Protein AF-A0A1U7LLC9-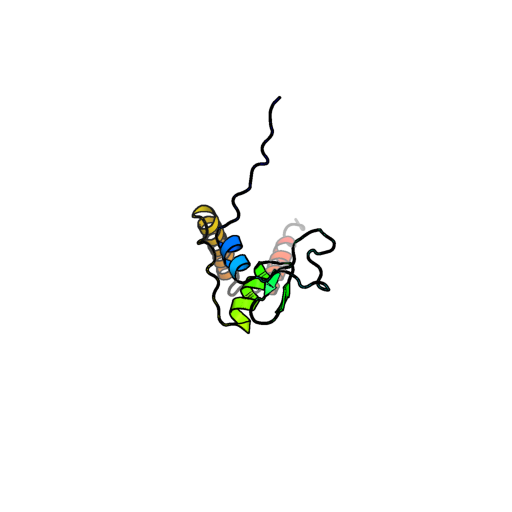F1 (afdb_monomer_lite)

Organism: Neolecta irregularis (strain DAH-3) (NCBI:txid1198029)

Foldseek 3Di:
DDPPDPPPPPPQPLVVQLLVQFDQDPPPGDQADPVRQGWGAGPPPRDIDRDSVVSQVCCCPVVVHHRDHPDDDPVRVVVVVVVCVVVVVVVVVPVPDDPVVVVVVVVVVPPPPPPD

Secondary structure (DSSP, 8-state):
------------HHHHHHHHTEEPPPTTS-SB-TTSPBPEEETTT--EES-HHHHHHHHHHHH-------PPPHHHHHHHHHHHHHHHHHHHTTTT--HHHHHHHHHHHTTSSS--

Sequence (116 aa):
MSDLSPSTKLRKTTTIVIWAYARPAKNQELQRDEHGHKFWYCVRCGHRCAALSRARSHMLNIHNTKVQSEALTPVEQAKKNTLNLIFGRQSQSQEGRDFEQERYLKSAINKKAFHE

Structure (mmCIF, N/CA/C/O backbone):
data_AF-A0A1U7LLC9-F1
#
_entry.id   AF-A0A1U7LLC9-F1
#
loop_
_atom_site.group_PDB
_atom_site.id
_atom_site.type_symbol
_atom_site.label_atom_id
_atom_site.label_alt_id
_atom_site.label_comp_id
_atom_site.label_asym_id
_atom_site.label_entity_id
_atom_site.label_seq_id
_atom_site.pdbx_PDB_ins_code
_atom_site.Cartn_x
_atom_site.Cartn_y
_atom_site.Cartn_z
_atom_site.occupancy
_atom_site.B_iso_or_equiv
_atom_site.auth_seq_id
_atom_site.auth_comp_id
_atom_site.auth_asym_id
_atom_site.auth_atom_id
_atom_site.pdbx_PDB_model_num
ATOM 1 N N . MET A 1 1 ? 40.421 11.034 11.430 1.00 35.31 1 MET A N 1
ATOM 2 C CA . MET A 1 1 ? 39.355 11.322 10.450 1.00 35.31 1 MET A CA 1
ATOM 3 C C . MET A 1 1 ? 38.244 10.328 10.715 1.00 35.31 1 MET A C 1
ATOM 5 O O . MET A 1 1 ? 38.467 9.140 10.544 1.00 35.31 1 MET A O 1
ATOM 9 N N . SER A 1 2 ? 37.137 10.786 11.291 1.00 35.84 2 SER A N 1
ATOM 10 C CA . SER A 1 2 ? 36.051 9.915 11.744 1.00 35.84 2 SER A CA 1
ATOM 11 C C . SER A 1 2 ? 35.044 9.765 10.608 1.00 35.84 2 SER A C 1
ATOM 13 O O . SER A 1 2 ? 34.261 10.680 10.365 1.00 35.84 2 SER A O 1
ATOM 15 N N . ASP A 1 3 ? 35.096 8.639 9.897 1.00 40.06 3 ASP A N 1
ATOM 16 C CA . ASP A 1 3 ? 34.100 8.285 8.888 1.00 40.06 3 ASP A CA 1
ATOM 17 C C . ASP A 1 3 ? 32.742 8.053 9.564 1.00 40.06 3 ASP A C 1
ATOM 19 O O . ASP A 1 3 ? 32.482 7.023 10.190 1.00 40.06 3 ASP A O 1
ATOM 23 N N . LEU A 1 4 ? 31.860 9.046 9.445 1.00 44.06 4 LEU A N 1
ATOM 24 C CA . LEU A 1 4 ? 30.440 8.928 9.754 1.00 44.06 4 LEU A CA 1
ATOM 25 C C . LEU A 1 4 ? 29.791 8.050 8.679 1.00 44.06 4 LEU A C 1
ATOM 27 O O . LEU A 1 4 ? 29.238 8.540 7.696 1.00 44.06 4 LEU A O 1
ATOM 31 N N . SER A 1 5 ? 29.874 6.734 8.869 1.00 47.09 5 SER A N 1
ATOM 32 C CA . SER A 1 5 ? 29.141 5.769 8.054 1.00 47.09 5 SER A CA 1
ATOM 33 C C . SER A 1 5 ? 27.636 6.065 8.148 1.00 47.09 5 SER A C 1
ATOM 35 O O . SER A 1 5 ? 27.092 6.130 9.259 1.00 47.09 5 SER A O 1
ATOM 37 N N . PRO A 1 6 ? 26.930 6.281 7.023 1.00 47.41 6 PRO A N 1
ATOM 38 C CA . PRO A 1 6 ? 25.505 6.553 7.056 1.00 47.41 6 PRO A CA 1
ATOM 39 C C . PRO A 1 6 ? 24.782 5.322 7.601 1.00 47.41 6 PRO A C 1
ATOM 41 O O . PRO A 1 6 ? 24.810 4.251 6.992 1.00 47.41 6 PRO A O 1
ATOM 44 N N . SER A 1 7 ? 24.125 5.495 8.754 1.00 45.62 7 SER A N 1
ATOM 45 C CA . SER A 1 7 ? 23.252 4.499 9.378 1.00 45.62 7 SER A CA 1
ATOM 46 C C . SER A 1 7 ? 22.262 3.982 8.337 1.00 45.62 7 SER A C 1
ATOM 48 O O . SER A 1 7 ? 21.275 4.634 7.978 1.00 45.62 7 SER A O 1
ATOM 50 N N . THR A 1 8 ? 22.573 2.814 7.784 1.00 48.59 8 THR A N 1
ATOM 51 C CA . THR A 1 8 ? 21.778 2.166 6.754 1.00 48.59 8 THR A CA 1
ATOM 52 C C . THR A 1 8 ? 20.571 1.608 7.480 1.00 48.59 8 THR A C 1
ATOM 54 O O . THR A 1 8 ? 20.605 0.507 8.020 1.00 48.59 8 THR A O 1
ATOM 57 N N . LYS A 1 9 ? 19.505 2.413 7.568 1.00 50.78 9 LYS A N 1
ATOM 58 C CA . LYS A 1 9 ? 18.212 1.969 8.094 1.00 50.78 9 LYS A CA 1
ATOM 59 C C . LYS A 1 9 ? 17.865 0.668 7.377 1.00 50.78 9 LYS A C 1
ATOM 61 O O . LYS A 1 9 ? 17.591 0.698 6.173 1.00 50.78 9 LYS A O 1
ATOM 66 N N . LEU A 1 10 ? 17.930 -0.456 8.096 1.00 52.84 10 LEU A N 1
ATOM 67 C CA . LEU A 1 10 ? 17.583 -1.765 7.560 1.00 52.84 10 LEU A CA 1
ATOM 68 C C . LEU A 1 10 ? 16.194 -1.633 6.943 1.00 52.84 10 LEU A C 1
ATOM 70 O O . LEU A 1 10 ? 15.216 -1.310 7.622 1.00 52.84 10 LEU A O 1
ATOM 74 N N . ARG A 1 11 ? 16.116 -1.790 5.620 1.00 54.91 11 ARG A N 1
ATOM 75 C CA . ARG A 1 11 ? 14.828 -1.766 4.939 1.00 54.91 11 ARG A CA 1
ATOM 76 C C . ARG A 1 11 ? 14.036 -2.934 5.498 1.00 54.91 11 ARG A C 1
ATOM 78 O O . ARG A 1 11 ? 14.492 -4.067 5.397 1.00 54.91 11 ARG A O 1
ATOM 85 N N . LYS A 1 12 ? 12.859 -2.640 6.055 1.00 63.47 12 LYS A N 1
ATOM 86 C CA . LYS A 1 12 ? 11.856 -3.642 6.430 1.00 63.47 12 LYS A CA 1
ATOM 87 C C . LYS A 1 12 ? 11.801 -4.704 5.321 1.00 63.47 12 LYS A C 1
ATOM 89 O O . LYS A 1 12 ? 11.556 -4.332 4.172 1.00 63.47 12 LYS A O 1
ATOM 94 N N . THR A 1 13 ? 12.086 -5.969 5.625 1.00 65.56 13 THR A N 1
ATOM 95 C CA . THR A 1 13 ? 11.930 -7.181 4.784 1.00 65.56 13 THR A CA 1
ATOM 96 C C . THR A 1 13 ? 10.794 -7.092 3.752 1.00 65.56 13 THR A C 1
ATOM 98 O O . THR A 1 13 ? 10.987 -7.398 2.582 1.00 65.56 13 THR A O 1
ATOM 101 N N . THR A 1 14 ? 9.633 -6.558 4.126 1.00 66.75 14 THR A N 1
ATOM 102 C CA . THR A 1 14 ? 8.465 -6.332 3.251 1.00 66.75 14 THR A CA 1
ATOM 103 C C . THR A 1 14 ? 8.777 -5.433 2.055 1.00 66.75 14 THR A C 1
ATOM 105 O O . THR A 1 14 ? 8.298 -5.655 0.945 1.00 66.75 14 THR A O 1
ATOM 108 N N . THR A 1 15 ? 9.577 -4.390 2.285 1.00 74.94 15 THR A N 1
ATOM 109 C CA . THR A 1 15 ? 10.075 -3.485 1.245 1.00 74.94 15 THR A CA 1
ATOM 110 C C . THR A 1 15 ? 10.958 -4.258 0.275 1.00 74.94 15 THR A C 1
ATOM 112 O O . THR A 1 15 ? 10.814 -4.105 -0.930 1.00 74.94 15 THR A O 1
ATOM 115 N N . ILE A 1 16 ? 11.828 -5.132 0.776 1.00 79.44 16 ILE A N 1
ATOM 116 C CA . ILE A 1 16 ? 12.699 -5.957 -0.070 1.00 79.44 16 ILE A CA 1
ATOM 117 C C . ILE A 1 16 ? 11.851 -6.889 -0.947 1.00 79.44 16 ILE A C 1
ATOM 119 O O . ILE A 1 16 ? 12.031 -6.910 -2.163 1.00 79.44 16 ILE A O 1
ATOM 123 N N . VAL A 1 17 ? 10.863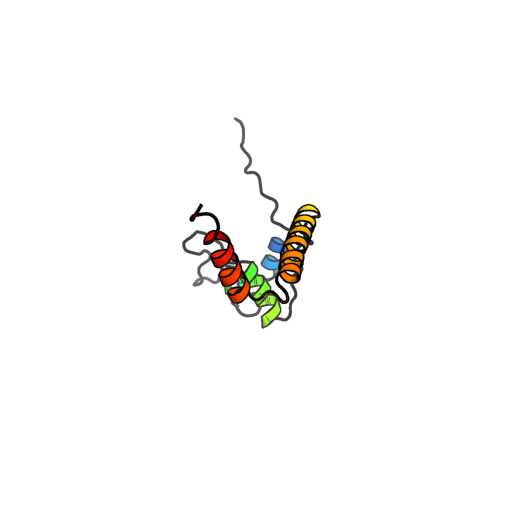 -7.570 -0.357 1.00 83.31 17 VAL A N 1
ATOM 124 C CA . VAL A 1 17 ? 9.986 -8.503 -1.080 1.00 83.31 17 VAL A CA 1
ATOM 125 C C . VAL A 1 17 ? 9.179 -7.792 -2.169 1.00 83.31 17 VAL A C 1
ATOM 127 O O . VAL A 1 17 ? 9.138 -8.277 -3.294 1.00 83.31 17 VAL A O 1
ATOM 130 N N . ILE A 1 18 ? 8.571 -6.628 -1.899 1.00 87.50 18 ILE A N 1
ATOM 131 C CA . ILE A 1 18 ? 7.797 -5.919 -2.937 1.00 87.50 18 ILE A CA 1
ATOM 132 C C . ILE A 1 18 ? 8.688 -5.409 -4.079 1.00 87.50 18 ILE A C 1
ATOM 134 O O . ILE A 1 18 ? 8.257 -5.399 -5.232 1.00 87.50 18 ILE A O 1
ATOM 138 N N . TRP A 1 19 ? 9.938 -5.023 -3.798 1.00 89.38 19 TRP A N 1
ATOM 139 C CA . TRP A 1 19 ? 10.890 -4.614 -4.836 1.00 89.38 19 TRP A CA 1
ATOM 140 C C . TRP A 1 19 ? 11.368 -5.786 -5.705 1.00 89.38 19 TRP A C 1
ATOM 142 O O . TRP A 1 19 ? 11.747 -5.540 -6.844 1.00 89.38 19 TRP A O 1
ATOM 152 N N . ALA A 1 20 ? 11.276 -7.037 -5.242 1.00 87.94 20 ALA A N 1
ATOM 153 C CA . ALA A 1 20 ? 11.543 -8.214 -6.078 1.00 87.94 20 ALA A CA 1
ATOM 154 C C . ALA A 1 20 ? 10.514 -8.386 -7.214 1.00 87.94 20 ALA A C 1
ATOM 156 O O . ALA A 1 20 ? 10.827 -8.948 -8.258 1.00 87.94 20 ALA A O 1
ATOM 157 N N . TYR A 1 21 ? 9.299 -7.851 -7.043 1.00 88.56 21 TYR A N 1
ATOM 158 C CA . TYR A 1 21 ? 8.267 -7.802 -8.088 1.00 88.56 21 TYR A CA 1
ATOM 159 C C . TYR A 1 21 ? 8.361 -6.541 -8.966 1.00 88.56 21 TYR A C 1
ATOM 161 O O . TYR A 1 21 ? 7.489 -6.303 -9.811 1.00 88.56 21 TYR A O 1
ATOM 169 N N . ALA A 1 22 ? 9.395 -5.721 -8.758 1.00 92.38 22 ALA A N 1
ATOM 170 C CA . ALA A 1 22 ? 9.642 -4.524 -9.542 1.00 92.38 22 ALA A CA 1
ATOM 171 C C . ALA A 1 22 ? 10.564 -4.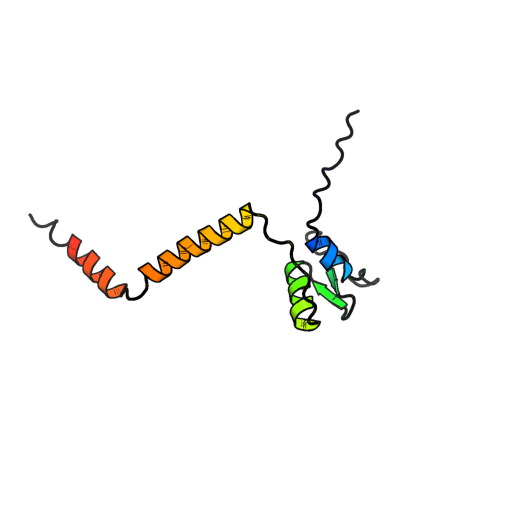814 -10.730 1.00 92.38 22 ALA A C 1
ATOM 173 O O . ALA A 1 22 ? 11.520 -5.578 -10.618 1.00 92.38 22 ALA A O 1
ATOM 174 N N . ARG A 1 23 ? 10.347 -4.112 -11.839 1.00 92.12 23 ARG A N 1
ATOM 175 C CA . ARG A 1 23 ? 11.313 -3.997 -12.939 1.00 92.12 23 ARG A CA 1
ATOM 176 C C . ARG A 1 23 ? 12.010 -2.629 -12.917 1.00 92.12 23 ARG A C 1
ATOM 178 O O . ARG A 1 23 ? 11.465 -1.678 -12.348 1.00 92.12 23 ARG A O 1
ATOM 185 N N . PRO A 1 24 ? 13.187 -2.484 -13.551 1.00 87.94 24 PRO A N 1
ATOM 186 C CA . PRO A 1 24 ? 13.760 -1.166 -13.808 1.00 87.94 24 PRO A CA 1
ATOM 187 C C . PRO A 1 24 ? 12.872 -0.345 -14.758 1.00 87.94 24 PRO A C 1
ATOM 189 O O . PRO A 1 24 ? 12.121 -0.902 -15.569 1.00 87.94 24 PRO A O 1
ATOM 192 N N . ALA A 1 25 ? 12.967 0.983 -14.652 1.00 87.19 25 ALA A N 1
ATOM 193 C CA . ALA A 1 25 ? 12.343 1.887 -15.613 1.00 87.19 25 ALA A CA 1
ATOM 194 C C . ALA A 1 25 ? 13.047 1.753 -16.974 1.00 87.19 25 ALA A C 1
ATOM 196 O O . ALA A 1 25 ? 14.271 1.606 -17.027 1.00 87.19 25 ALA A O 1
ATOM 197 N N . LYS A 1 26 ? 12.276 1.780 -18.060 1.00 88.94 26 LYS A N 1
ATOM 198 C CA . LYS A 1 26 ? 12.785 1.788 -19.439 1.00 88.94 26 LYS A CA 1
ATOM 199 C C . LYS A 1 26 ? 13.283 3.189 -19.819 1.00 88.94 26 LYS A C 1
ATOM 201 O O . LYS A 1 26 ? 12.986 4.155 -19.128 1.00 88.94 26 LYS A O 1
ATOM 206 N N . ASN A 1 27 ? 13.994 3.308 -20.942 1.00 76.25 27 ASN A N 1
ATOM 207 C CA . ASN A 1 27 ? 14.706 4.530 -21.365 1.00 76.25 27 ASN A CA 1
ATOM 208 C C . ASN A 1 27 ? 13.854 5.816 -21.450 1.00 76.25 27 ASN A C 1
ATOM 210 O O . ASN A 1 27 ? 14.415 6.903 -21.413 1.00 76.25 27 ASN A O 1
ATOM 214 N N . GLN A 1 28 ? 12.525 5.715 -21.550 1.00 82.19 28 GLN A N 1
ATOM 215 C CA . GLN A 1 28 ? 11.604 6.864 -21.583 1.00 82.19 28 GLN A CA 1
ATOM 216 C C . GLN A 1 28 ? 10.775 7.024 -20.295 1.00 82.19 28 GLN A C 1
ATOM 218 O O . GLN A 1 28 ? 9.937 7.914 -20.190 1.00 82.19 28 GLN A O 1
ATOM 223 N N . GLU A 1 29 ? 10.971 6.150 -19.310 1.00 88.06 29 GLU A N 1
ATOM 224 C CA . GLU A 1 29 ? 10.209 6.145 -18.069 1.00 88.06 29 GLU A CA 1
ATOM 225 C C . GLU A 1 29 ? 10.979 6.845 -16.949 1.00 88.06 29 GLU A C 1
ATOM 227 O O . GLU A 1 29 ? 12.168 6.614 -16.727 1.00 88.06 29 GLU A O 1
ATOM 232 N N . LEU A 1 30 ? 10.271 7.672 -16.181 1.00 87.12 30 LEU A N 1
ATOM 233 C CA . LEU A 1 30 ? 10.857 8.372 -15.045 1.00 87.12 30 LEU A CA 1
ATOM 234 C C . LEU A 1 30 ? 11.288 7.380 -13.959 1.00 87.12 30 LEU A C 1
ATOM 236 O O . LEU A 1 30 ? 10.517 6.521 -13.529 1.00 87.12 30 LEU A O 1
ATOM 240 N N . GLN A 1 31 ? 12.516 7.520 -13.470 1.00 86.94 31 GLN A N 1
ATOM 241 C CA . GLN A 1 31 ? 13.029 6.707 -12.362 1.00 86.94 31 GLN A CA 1
ATOM 242 C C . GLN A 1 31 ? 12.529 7.205 -11.001 1.00 86.94 31 GLN A C 1
ATOM 244 O O . GLN A 1 31 ? 12.378 6.405 -10.075 1.00 86.94 31 GLN A O 1
ATOM 249 N N . ARG A 1 32 ? 12.279 8.513 -10.868 1.00 89.56 32 ARG A N 1
ATOM 250 C CA . ARG A 1 32 ? 11.881 9.164 -9.615 1.00 89.56 32 ARG A CA 1
ATOM 251 C C . ARG A 1 32 ? 10.755 10.169 -9.831 1.00 89.56 32 ARG A C 1
ATOM 253 O O . ARG A 1 32 ? 10.621 10.691 -10.935 1.00 89.56 32 ARG A O 1
ATOM 260 N N . ASP A 1 33 ? 9.957 10.394 -8.791 1.00 87.88 33 ASP A N 1
ATOM 261 C CA . ASP A 1 33 ? 8.982 11.485 -8.743 1.00 87.88 33 ASP A CA 1
ATOM 262 C C . ASP A 1 33 ? 9.666 12.841 -8.473 1.00 87.88 33 ASP A C 1
ATOM 264 O O . ASP A 1 33 ? 10.879 12.910 -8.257 1.00 87.88 33 ASP A O 1
ATOM 268 N N . GLU A 1 34 ? 8.880 13.918 -8.476 1.00 88.12 34 GLU A N 1
ATOM 269 C CA . GLU A 1 34 ? 9.340 15.292 -8.211 1.00 88.12 34 GLU A CA 1
ATOM 270 C C . GLU A 1 34 ? 9.964 15.461 -6.816 1.00 88.12 34 GLU A C 1
ATOM 272 O O . GLU A 1 34 ? 10.788 16.344 -6.596 1.00 88.12 34 GLU A O 1
ATOM 277 N N . HIS A 1 35 ? 9.614 14.581 -5.876 1.00 87.25 35 HIS A N 1
ATOM 278 C CA . HIS A 1 35 ? 10.121 14.570 -4.505 1.00 87.25 35 HIS A CA 1
ATOM 279 C C . HIS A 1 35 ? 11.328 13.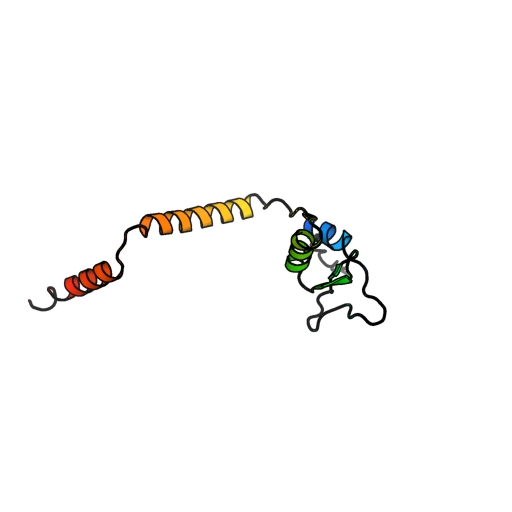631 -4.323 1.00 87.25 35 HIS A C 1
ATOM 281 O O . HIS A 1 35 ? 11.822 13.450 -3.210 1.00 87.25 35 HIS A O 1
ATOM 287 N N . GLY A 1 36 ? 11.822 13.018 -5.403 1.00 84.50 36 GLY A N 1
ATOM 288 C CA . GLY A 1 36 ? 12.975 12.127 -5.388 1.00 84.50 36 GLY A CA 1
ATOM 289 C C . GLY A 1 36 ? 12.681 10.686 -4.952 1.00 84.50 36 GLY A C 1
ATOM 290 O O . GLY A 1 36 ? 13.621 9.890 -4.837 1.00 84.50 36 GLY A O 1
ATOM 291 N N . HIS A 1 37 ? 11.427 10.285 -4.743 1.00 87.00 37 HIS A N 1
ATOM 292 C CA . HIS A 1 37 ? 11.067 8.893 -4.468 1.00 87.00 37 HIS A CA 1
ATOM 293 C C . HIS A 1 37 ? 11.188 8.037 -5.727 1.00 87.00 37 HIS A C 1
ATOM 295 O O . HIS A 1 37 ? 10.747 8.423 -6.805 1.00 87.00 37 HIS A O 1
ATOM 301 N N . LYS A 1 38 ? 11.757 6.834 -5.597 1.00 89.12 38 LYS A N 1
ATOM 302 C CA . LYS A 1 38 ? 11.899 5.906 -6.725 1.00 89.12 38 LYS A CA 1
ATOM 303 C C . LYS A 1 38 ? 10.539 5.332 -7.128 1.00 89.12 38 LYS A C 1
ATOM 305 O O . LYS A 1 38 ? 9.831 4.783 -6.285 1.00 89.12 38 LYS A O 1
ATOM 310 N N . PHE A 1 39 ? 10.225 5.376 -8.419 1.00 91.75 39 PHE A N 1
ATOM 311 C CA . PHE A 1 39 ? 9.055 4.693 -8.953 1.00 91.75 39 PHE A CA 1
ATOM 312 C C . PHE A 1 39 ? 9.227 3.175 -8.889 1.00 91.75 39 PHE A C 1
ATOM 314 O O . PHE A 1 39 ? 10.271 2.616 -9.234 1.00 91.75 39 PHE A O 1
ATOM 321 N N . TRP A 1 40 ? 8.165 2.507 -8.460 1.00 93.56 40 TRP A N 1
ATOM 322 C CA . TRP A 1 40 ? 8.010 1.069 -8.564 1.00 93.56 40 TRP A CA 1
ATOM 323 C C . TRP A 1 40 ? 7.253 0.758 -9.855 1.00 93.56 40 TRP A C 1
ATOM 325 O O . TRP A 1 40 ? 6.157 1.281 -10.074 1.00 93.56 40 TRP A O 1
ATOM 335 N N . TYR A 1 41 ? 7.848 -0.080 -10.702 1.00 94.25 41 TYR A N 1
ATOM 336 C CA . TYR A 1 41 ? 7.249 -0.554 -11.946 1.00 94.25 41 TYR A CA 1
ATOM 337 C C . TYR A 1 41 ? 6.956 -2.040 -11.831 1.00 94.25 41 TYR A C 1
ATOM 339 O O . TYR A 1 41 ? 7.867 -2.818 -11.565 1.00 94.25 41 TYR A O 1
ATOM 347 N N . CYS A 1 42 ? 5.720 -2.453 -12.081 1.00 94.00 42 CYS A N 1
ATOM 348 C CA . CYS A 1 42 ? 5.359 -3.862 -12.067 1.00 94.00 42 CYS A CA 1
ATOM 349 C C . CYS A 1 42 ? 6.105 -4.634 -13.164 1.00 94.00 42 CYS A C 1
ATOM 351 O O . CYS A 1 42 ? 6.062 -4.253 -14.338 1.00 94.00 42 CYS A O 1
ATOM 353 N N . VAL A 1 43 ? 6.722 -5.761 -12.799 1.00 93.62 43 VAL A N 1
ATOM 354 C CA . VAL A 1 43 ? 7.385 -6.656 -13.760 1.00 93.62 43 VAL A CA 1
ATOM 355 C C . VAL A 1 43 ? 6.413 -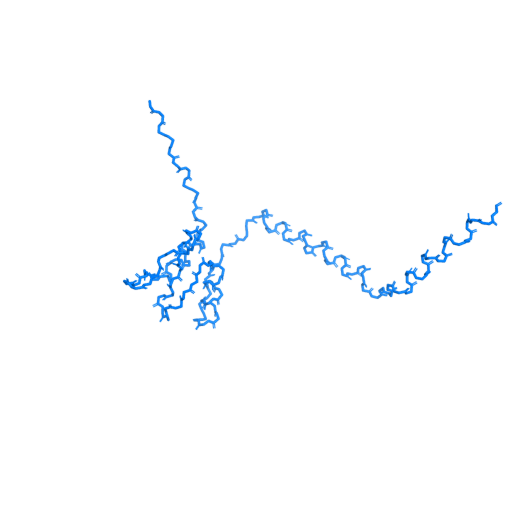7.325 -14.741 1.00 93.62 43 VAL A C 1
ATOM 357 O O . VAL A 1 43 ? 6.785 -7.572 -15.882 1.00 93.62 43 VAL A O 1
ATOM 360 N N . ARG A 1 44 ? 5.163 -7.584 -14.332 1.00 91.88 44 ARG A N 1
ATOM 361 C CA . ARG A 1 44 ? 4.187 -8.340 -15.137 1.00 91.88 44 ARG A CA 1
ATOM 362 C C . ARG A 1 44 ? 3.368 -7.474 -16.093 1.00 91.88 44 ARG A C 1
ATOM 364 O O . ARG A 1 44 ? 3.134 -7.887 -17.218 1.00 91.88 44 ARG A O 1
ATOM 371 N N . CYS A 1 45 ? 2.924 -6.294 -15.656 1.00 91.56 45 CYS A N 1
ATOM 372 C CA . CYS A 1 45 ? 2.025 -5.442 -16.451 1.00 91.56 45 CYS A CA 1
ATOM 373 C C . CYS A 1 45 ? 2.546 -4.019 -16.693 1.00 91.56 45 CYS A C 1
ATOM 375 O O . CYS A 1 45 ? 1.885 -3.224 -17.350 1.00 91.56 45 CYS A O 1
ATOM 377 N N . GLY A 1 46 ? 3.713 -3.661 -16.150 1.00 90.06 46 GLY A N 1
ATOM 378 C CA . GLY A 1 46 ? 4.300 -2.335 -16.346 1.00 90.06 46 GLY A CA 1
ATOM 379 C C . GLY A 1 46 ? 3.636 -1.191 -15.576 1.00 90.06 46 GLY A C 1
ATOM 380 O O . GLY A 1 46 ? 4.088 -0.060 -15.721 1.00 90.06 46 GLY A O 1
ATOM 381 N N . HIS A 1 47 ? 2.629 -1.458 -14.735 1.00 91.56 47 HIS A N 1
ATOM 382 C CA . HIS A 1 47 ? 1.997 -0.442 -13.890 1.00 91.56 47 HIS A CA 1
ATOM 383 C C . HIS A 1 47 ? 3.020 0.301 -13.015 1.00 91.56 47 HIS A C 1
ATOM 385 O O . HIS A 1 47 ? 3.878 -0.325 -12.389 1.00 91.56 47 HIS A O 1
ATOM 391 N N . ARG A 1 48 ? 2.900 1.633 -12.946 1.00 92.19 48 ARG A N 1
ATOM 392 C CA . ARG A 1 48 ? 3.807 2.526 -12.213 1.00 92.19 48 ARG A CA 1
ATOM 393 C C . ARG A 1 48 ? 3.138 3.100 -10.970 1.00 92.19 48 ARG A C 1
ATOM 395 O O . ARG A 1 48 ? 2.079 3.716 -11.068 1.00 92.19 48 ARG A O 1
ATOM 402 N N . CYS A 1 49 ? 3.820 3.047 -9.828 1.00 91.38 49 CYS A N 1
ATOM 403 C CA . CYS A 1 49 ? 3.414 3.783 -8.630 1.00 91.38 49 CYS A CA 1
ATOM 404 C C . CYS A 1 49 ? 4.615 4.233 -7.781 1.00 91.38 49 CYS A C 1
ATOM 406 O O . CYS A 1 49 ? 5.632 3.549 -7.731 1.00 91.38 49 CYS A O 1
ATOM 408 N N . ALA A 1 50 ? 4.500 5.368 -7.084 1.00 86.75 50 ALA A N 1
ATOM 409 C CA . ALA A 1 50 ? 5.548 5.869 -6.179 1.00 86.75 50 ALA A CA 1
ATOM 410 C C . ALA A 1 50 ? 5.440 5.302 -4.747 1.00 86.75 50 ALA A C 1
ATOM 412 O O . ALA A 1 50 ? 6.429 5.205 -4.027 1.00 86.75 50 ALA A O 1
ATOM 413 N N . ALA A 1 51 ? 4.240 4.889 -4.324 1.00 88.56 51 ALA A N 1
ATOM 414 C CA . ALA A 1 51 ? 3.988 4.384 -2.976 1.00 88.56 51 ALA A CA 1
ATOM 415 C C . ALA A 1 51 ? 3.981 2.847 -2.929 1.00 88.56 51 ALA A C 1
ATOM 417 O O . ALA A 1 51 ? 3.206 2.198 -3.633 1.00 88.56 51 ALA A O 1
ATOM 418 N N . LEU A 1 52 ? 4.766 2.251 -2.026 1.00 87.19 52 LEU A N 1
ATOM 419 C CA . LEU A 1 52 ? 4.839 0.789 -1.866 1.00 87.19 52 LEU A CA 1
ATOM 420 C C . LEU A 1 52 ? 3.539 0.150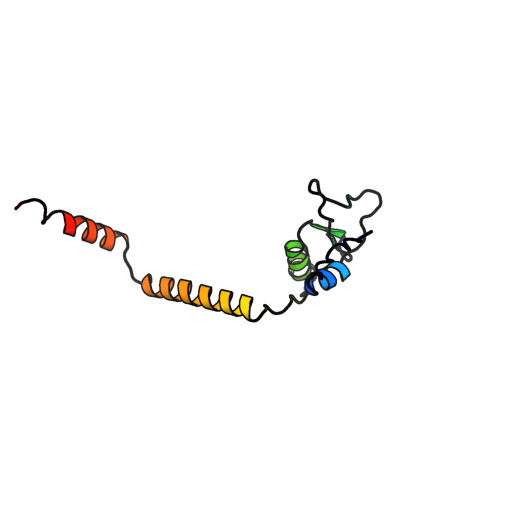 -1.359 1.00 87.19 52 LEU A C 1
ATOM 422 O O . LEU A 1 52 ? 3.298 -1.030 -1.606 1.00 87.19 52 LEU A O 1
ATOM 426 N N . SER A 1 53 ? 2.693 0.904 -0.652 1.00 87.94 53 SER A N 1
ATOM 427 C CA . SER A 1 53 ? 1.344 0.454 -0.293 1.00 87.94 53 SER A CA 1
ATOM 428 C C . SER A 1 53 ? 0.495 0.217 -1.541 1.00 87.94 53 SER A C 1
ATOM 430 O O . SER A 1 53 ? -0.131 -0.832 -1.656 1.00 87.94 53 SER A O 1
ATOM 432 N N . ARG A 1 54 ? 0.552 1.136 -2.514 1.00 90.69 54 ARG A N 1
ATOM 433 C CA . ARG A 1 54 ? -0.128 0.992 -3.809 1.00 90.69 54 ARG A CA 1
ATOM 434 C C . ARG A 1 54 ? 0.443 -0.168 -4.618 1.00 90.69 54 ARG A C 1
ATOM 436 O O . ARG A 1 54 ? -0.338 -0.926 -5.175 1.00 90.69 54 ARG A O 1
ATOM 443 N N . ALA A 1 55 ? 1.764 -0.367 -4.610 1.00 91.44 55 ALA A N 1
ATOM 444 C CA . ALA A 1 55 ? 2.391 -1.530 -5.243 1.00 91.44 55 ALA A CA 1
ATOM 445 C C . ALA A 1 55 ? 1.858 -2.853 -4.664 1.00 91.44 55 ALA A C 1
ATOM 447 O O . ALA A 1 55 ? 1.498 -3.762 -5.408 1.00 91.44 55 ALA A O 1
ATOM 448 N N . ARG A 1 56 ? 1.740 -2.949 -3.332 1.00 90.06 56 ARG A N 1
ATOM 449 C CA . ARG A 1 56 ? 1.174 -4.128 -2.657 1.00 90.06 56 ARG A CA 1
ATOM 450 C C . ARG A 1 56 ? -0.292 -4.356 -3.016 1.00 90.06 56 ARG A C 1
ATOM 452 O O . ARG A 1 56 ? -0.648 -5.474 -3.376 1.00 90.06 56 ARG A O 1
ATOM 459 N N . SER A 1 57 ? -1.122 -3.316 -2.963 1.00 91.25 57 SER A N 1
ATOM 460 C CA . SER A 1 57 ? -2.530 -3.420 -3.367 1.00 91.25 57 SER A CA 1
ATOM 461 C C . SER A 1 57 ? -2.672 -3.803 -4.838 1.00 91.25 57 SER A C 1
ATOM 463 O O . SER A 1 57 ? -3.521 -4.616 -5.176 1.00 91.25 57 SER A O 1
ATOM 465 N N . HIS A 1 58 ? -1.812 -3.279 -5.712 1.00 93.94 58 HIS A N 1
ATOM 466 C CA . HIS A 1 58 ? -1.767 -3.654 -7.120 1.00 93.94 58 HIS A CA 1
ATOM 467 C C . HIS A 1 58 ? -1.415 -5.142 -7.299 1.00 93.94 58 HIS A C 1
ATOM 469 O O . HIS A 1 58 ? -2.086 -5.834 -8.063 1.00 93.94 58 HIS A O 1
ATOM 475 N N . MET A 1 59 ? -0.438 -5.665 -6.546 1.00 92.62 59 MET A N 1
ATOM 476 C CA . MET A 1 59 ? -0.115 -7.100 -6.551 1.00 92.62 59 MET A CA 1
ATOM 477 C C . MET A 1 59 ? -1.271 -7.978 -6.113 1.00 92.62 59 MET A C 1
ATOM 479 O O . MET A 1 59 ? -1.557 -8.970 -6.784 1.00 92.62 59 MET A O 1
ATOM 483 N N . LEU A 1 60 ? -1.967 -7.587 -5.051 1.00 91.88 60 LEU A N 1
ATOM 484 C CA . LEU A 1 60 ? -3.120 -8.328 -4.571 1.00 91.88 60 LEU A CA 1
ATOM 485 C C . LEU A 1 60 ? -4.295 -8.258 -5.556 1.00 91.88 60 LEU A C 1
ATOM 487 O O . LEU A 1 60 ? -4.845 -9.286 -5.916 1.00 91.88 60 LEU A O 1
ATOM 491 N N . ASN A 1 61 ? -4.659 -7.069 -6.030 1.00 93.56 61 ASN A N 1
ATOM 492 C CA . ASN A 1 61 ? -5.904 -6.880 -6.776 1.00 93.56 61 ASN A CA 1
ATOM 493 C C . ASN A 1 61 ? -5.786 -7.265 -8.255 1.00 93.56 61 ASN A C 1
ATOM 495 O O . ASN A 1 61 ? -6.751 -7.747 -8.834 1.00 93.56 61 ASN A O 1
ATOM 499 N N . ILE A 1 62 ? -4.626 -7.034 -8.880 1.00 94.69 62 ILE A N 1
ATOM 500 C CA . ILE A 1 62 ? -4.444 -7.236 -10.329 1.00 94.69 62 ILE A CA 1
ATOM 501 C C . ILE A 1 62 ? -3.749 -8.563 -10.634 1.00 94.69 62 ILE A C 1
ATOM 503 O O . ILE A 1 62 ? -3.954 -9.137 -11.701 1.00 94.69 62 ILE A O 1
ATOM 507 N N . HIS A 1 63 ? -2.896 -9.059 -9.735 1.00 93.50 63 HIS A N 1
ATOM 508 C CA . HIS A 1 63 ? -2.147 -10.304 -9.959 1.00 93.50 63 HIS A CA 1
ATOM 509 C C . HIS A 1 63 ? -2.478 -11.404 -8.953 1.00 93.50 63 HIS A C 1
ATOM 511 O O . HIS A 1 63 ? -1.878 -12.473 -9.035 1.00 93.50 63 HIS A O 1
ATOM 517 N N . ASN A 1 64 ? -3.410 -11.155 -8.025 1.00 91.00 64 ASN A N 1
ATOM 518 C CA . ASN A 1 64 ? -3.768 -12.069 -6.939 1.00 91.00 64 ASN A CA 1
ATOM 519 C C . ASN A 1 64 ? -2.550 -12.571 -6.136 1.00 91.00 64 ASN A C 1
ATOM 521 O O . ASN A 1 64 ? -2.562 -13.647 -5.544 1.00 91.00 64 ASN A O 1
ATOM 525 N N . THR A 1 65 ? -1.473 -11.779 -6.118 1.00 88.06 65 THR A N 1
ATOM 526 C CA . THR A 1 65 ? -0.225 -12.101 -5.430 1.00 88.06 65 THR A CA 1
ATOM 527 C C . THR A 1 65 ? -0.206 -11.362 -4.106 1.00 88.06 65 THR A C 1
ATOM 529 O O . THR A 1 65 ? 0.036 -10.153 -4.038 1.00 88.06 65 THR A O 1
ATOM 532 N N . LYS A 1 66 ? -0.430 -12.100 -3.019 1.00 85.62 66 LYS A N 1
ATOM 533 C CA . LYS A 1 66 ? -0.329 -11.545 -1.673 1.00 85.62 66 LYS A CA 1
ATOM 534 C C . LYS A 1 66 ? 1.139 -11.404 -1.279 1.00 85.62 66 LYS A C 1
ATOM 536 O O . LYS A 1 66 ? 1.792 -12.361 -0.875 1.00 85.62 66 LYS A O 1
ATOM 541 N N . VAL A 1 67 ? 1.654 -10.183 -1.368 1.00 82.00 67 VAL A N 1
ATOM 542 C CA . VAL A 1 67 ? 2.971 -9.850 -0.821 1.00 82.00 67 VAL A CA 1
ATOM 543 C C . VAL A 1 67 ? 2.850 -9.790 0.698 1.00 82.00 67 VAL A C 1
ATOM 545 O O . VAL A 1 67 ? 2.216 -8.880 1.234 1.00 82.00 67 VAL A O 1
ATOM 548 N N . GLN A 1 68 ? 3.421 -10.790 1.374 1.00 71.75 68 GLN A N 1
ATOM 549 C CA . GLN A 1 68 ? 3.459 -10.881 2.834 1.00 71.75 68 GLN A CA 1
ATOM 550 C C . GLN A 1 68 ? 4.009 -9.571 3.409 1.00 71.75 68 GLN A C 1
ATOM 552 O O . GLN A 1 68 ? 5.116 -9.144 3.070 1.00 71.75 68 GLN A O 1
ATOM 557 N N . SER A 1 69 ? 3.219 -8.914 4.255 1.00 66.81 69 SER A N 1
ATOM 558 C CA . SER A 1 69 ? 3.737 -7.874 5.132 1.00 66.81 69 SER A CA 1
ATOM 559 C C . SER A 1 69 ? 4.426 -8.532 6.314 1.00 66.81 69 SER A C 1
ATOM 561 O O . SER A 1 69 ? 3.951 -9.552 6.807 1.00 66.81 69 SER A O 1
ATOM 563 N N . GLU A 1 70 ? 5.498 -7.918 6.801 1.00 67.56 70 GLU A N 1
ATOM 564 C CA . GLU A 1 70 ? 6.038 -8.208 8.124 1.00 67.56 70 GLU A CA 1
ATOM 565 C C . GLU A 1 70 ? 4.901 -8.288 9.132 1.00 67.56 70 GLU A C 1
ATOM 567 O O . GLU A 1 70 ? 3.999 -7.439 9.140 1.00 67.56 70 GLU A O 1
ATOM 572 N N . ALA A 1 71 ? 4.960 -9.319 9.972 1.00 65.75 71 ALA A N 1
ATOM 573 C CA . ALA A 1 71 ? 4.156 -9.355 11.172 1.00 65.75 71 ALA A CA 1
ATOM 574 C C . ALA A 1 71 ? 4.402 -8.057 11.950 1.00 65.75 71 ALA A C 1
ATOM 576 O O . ALA A 1 71 ? 5.538 -7.580 12.035 1.00 65.75 71 ALA A O 1
ATOM 577 N N . LEU A 1 72 ? 3.328 -7.472 12.484 1.00 70.75 72 LEU A N 1
ATOM 578 C CA . LEU A 1 72 ? 3.451 -6.312 13.357 1.00 70.75 72 LEU A CA 1
ATOM 579 C C . LEU A 1 72 ? 4.396 -6.674 14.499 1.00 70.75 72 LEU A C 1
ATOM 581 O O . LEU A 1 72 ? 4.303 -7.764 15.069 1.00 70.75 72 LEU A O 1
ATOM 585 N N . THR A 1 73 ? 5.293 -5.756 14.845 1.00 78.00 73 THR A N 1
ATOM 586 C CA . THR A 1 73 ? 6.092 -5.933 16.058 1.00 78.00 73 THR A CA 1
ATOM 587 C C . THR A 1 73 ? 5.154 -6.078 17.263 1.00 78.00 73 THR A C 1
ATOM 589 O O . THR A 1 73 ? 4.047 -5.527 17.237 1.00 78.00 73 THR A O 1
ATOM 592 N N . PRO A 1 74 ? 5.562 -6.758 18.350 1.00 81.44 74 PRO A N 1
ATOM 593 C CA . PRO A 1 74 ? 4.722 -6.888 19.542 1.00 81.44 74 PRO A CA 1
ATOM 594 C C . PRO A 1 74 ? 4.179 -5.540 20.046 1.00 81.44 74 PRO A C 1
ATOM 596 O O . PRO A 1 74 ? 3.022 -5.443 20.446 1.00 81.44 74 PRO A O 1
ATOM 599 N N . VAL A 1 75 ? 4.980 -4.472 19.936 1.00 85.62 75 VAL A N 1
ATOM 600 C CA . VAL A 1 75 ? 4.588 -3.100 20.296 1.00 85.62 75 VAL A CA 1
ATOM 601 C C . VAL A 1 75 ? 3.530 -2.532 19.346 1.00 85.62 75 VAL A C 1
ATOM 603 O O . VAL A 1 75 ? 2.548 -1.945 19.798 1.00 85.62 75 VAL A O 1
ATOM 606 N N . GLU A 1 76 ? 3.697 -2.682 18.030 1.00 81.19 76 GLU A N 1
ATOM 607 C CA . GLU A 1 76 ? 2.700 -2.229 17.049 1.00 81.19 76 GLU A CA 1
ATOM 608 C C . GLU A 1 76 ? 1.389 -3.017 17.178 1.00 81.19 76 GLU A C 1
ATOM 610 O O . GLU A 1 76 ? 0.305 -2.435 17.089 1.00 81.19 76 GLU A O 1
ATOM 615 N N . GLN A 1 77 ? 1.476 -4.320 17.454 1.00 85.19 77 GLN A N 1
ATOM 616 C CA . GLN A 1 77 ? 0.320 -5.167 17.724 1.00 85.19 77 GLN A CA 1
ATOM 617 C C . GLN A 1 77 ? -0.400 -4.733 19.008 1.00 85.19 77 GLN A C 1
ATOM 619 O O . GLN A 1 77 ? -1.623 -4.603 19.001 1.00 85.19 77 GLN A O 1
ATOM 624 N N . ALA A 1 78 ? 0.338 -4.441 20.083 1.00 85.81 78 ALA A N 1
ATOM 625 C CA . ALA A 1 78 ? -0.231 -3.925 21.325 1.00 85.81 78 ALA A CA 1
ATOM 626 C C . ALA A 1 78 ? -0.946 -2.583 21.105 1.00 85.81 78 ALA A C 1
ATOM 628 O O . ALA A 1 78 ? -2.095 -2.436 21.509 1.00 85.81 78 ALA A O 1
ATOM 629 N N . LYS A 1 79 ? -0.330 -1.637 20.378 1.00 88.00 79 LYS A N 1
ATOM 630 C CA . LYS A 1 79 ? -0.970 -0.357 20.015 1.00 88.00 79 LYS A CA 1
ATOM 631 C C . LYS A 1 79 ? -2.270 -0.568 19.240 1.00 88.00 79 LYS A C 1
ATOM 633 O O . LYS A 1 79 ? -3.279 0.054 19.563 1.00 88.00 79 LYS A O 1
ATOM 638 N N . LYS A 1 80 ? -2.262 -1.461 18.245 1.00 87.62 80 LYS A N 1
ATOM 639 C CA . LYS A 1 80 ? -3.459 -1.808 17.466 1.00 87.62 80 LYS A CA 1
ATOM 640 C C . LYS A 1 80 ? -4.561 -2.391 18.355 1.00 87.62 80 LYS A C 1
ATOM 642 O O . LYS A 1 80 ? -5.713 -1.985 18.233 1.00 87.62 80 LYS A O 1
ATOM 647 N N . ASN A 1 81 ? -4.210 -3.297 19.265 1.00 87.88 81 ASN A N 1
ATOM 648 C CA . ASN A 1 81 ? -5.159 -3.889 20.207 1.00 87.88 81 ASN A CA 1
ATOM 649 C C . ASN A 1 81 ? -5.755 -2.828 21.146 1.00 87.88 81 ASN A C 1
ATOM 651 O O . ASN A 1 81 ? -6.968 -2.806 21.338 1.00 87.88 81 ASN A O 1
ATOM 655 N N . THR A 1 82 ? -4.935 -1.911 21.668 1.00 91.56 82 THR A N 1
ATOM 656 C CA . THR A 1 82 ? -5.400 -0.801 22.513 1.00 91.56 82 THR A CA 1
ATOM 657 C C . THR A 1 82 ? -6.365 0.116 21.766 1.00 91.56 82 THR A C 1
ATOM 659 O O . THR A 1 82 ? -7.414 0.456 22.305 1.00 91.56 82 THR A O 1
ATOM 662 N N . LEU A 1 83 ? -6.060 0.486 20.516 1.00 88.31 83 LEU A N 1
ATOM 663 C CA . LEU A 1 83 ? -6.963 1.306 19.702 1.00 88.31 83 LEU A CA 1
ATOM 664 C C . LEU A 1 83 ? -8.306 0.605 19.481 1.00 88.31 83 LEU A C 1
ATOM 666 O O . LEU A 1 83 ? -9.351 1.209 19.706 1.00 88.31 83 LEU A O 1
ATOM 670 N N . ASN A 1 84 ? -8.286 -0.678 19.117 1.00 86.12 84 ASN A N 1
ATOM 671 C CA . ASN A 1 84 ? -9.510 -1.460 18.947 1.00 86.12 84 ASN A CA 1
ATOM 672 C C . ASN A 1 84 ? -10.331 -1.540 20.241 1.00 86.12 84 ASN A C 1
ATOM 674 O O . ASN A 1 84 ? -11.554 -1.476 20.184 1.00 86.12 84 ASN A O 1
ATOM 678 N N . LEU A 1 85 ? -9.680 -1.641 21.404 1.00 89.06 85 LEU A N 1
ATOM 679 C CA . LEU A 1 85 ? -10.366 -1.639 22.695 1.00 89.06 85 LEU A CA 1
ATOM 680 C C . LEU A 1 85 ? -11.034 -0.287 22.987 1.00 89.06 85 LEU A C 1
ATOM 682 O O . LEU A 1 85 ? -12.181 -0.262 23.426 1.00 89.06 85 LEU A O 1
ATOM 686 N N . ILE A 1 86 ? -10.337 0.828 22.742 1.00 87.56 86 ILE A N 1
ATOM 687 C CA . ILE A 1 86 ? -10.871 2.181 22.969 1.00 87.56 86 ILE A CA 1
ATOM 688 C C . ILE A 1 86 ? -12.074 2.431 22.060 1.00 87.56 86 ILE A C 1
ATOM 690 O O . ILE A 1 86 ? -13.144 2.790 22.548 1.00 87.56 86 ILE A O 1
ATOM 694 N N . PHE A 1 87 ? -11.917 2.201 20.755 1.00 84.00 87 PHE A N 1
ATOM 695 C CA . PHE A 1 87 ? -12.993 2.432 19.796 1.00 84.00 87 PHE A CA 1
ATOM 696 C C . PHE A 1 87 ? -14.138 1.433 19.966 1.00 84.00 87 PHE A C 1
ATOM 698 O O . PHE A 1 87 ? -15.293 1.831 19.899 1.00 84.00 87 PHE A O 1
ATOM 705 N N . GLY A 1 88 ? -13.848 0.171 20.290 1.00 77.88 88 GLY A N 1
ATOM 706 C CA . GLY A 1 88 ? -14.876 -0.824 20.596 1.00 77.88 88 GLY A CA 1
ATOM 707 C C . GLY A 1 88 ? -15.719 -0.440 21.815 1.00 77.88 88 GLY A C 1
ATOM 708 O O . GLY A 1 88 ? -16.945 -0.492 21.755 1.00 77.88 88 GLY A O 1
ATOM 709 N N . ARG A 1 89 ? -15.084 0.033 22.897 1.00 74.25 89 ARG A N 1
ATOM 710 C CA . ARG A 1 89 ? -15.801 0.559 24.073 1.00 74.25 89 ARG A CA 1
ATOM 711 C C . ARG A 1 89 ? -16.619 1.802 23.732 1.00 74.25 89 ARG A C 1
ATOM 713 O O . ARG A 1 89 ? -17.754 1.916 24.177 1.00 74.25 89 ARG A O 1
ATOM 720 N N . GLN A 1 90 ? -16.077 2.711 22.921 1.00 72.31 90 GLN A N 1
ATOM 721 C CA . GLN A 1 90 ? -16.815 3.890 22.463 1.00 72.31 90 GLN A CA 1
ATOM 722 C C . GLN A 1 90 ? -18.027 3.535 21.602 1.00 72.31 90 GLN A C 1
ATOM 724 O O . GLN A 1 90 ? -19.042 4.215 21.722 1.00 72.31 90 GLN A O 1
ATOM 729 N N . SER A 1 91 ? -17.942 2.508 20.754 1.00 69.88 91 SER A N 1
ATOM 730 C CA . SER A 1 91 ? -19.081 2.019 19.973 1.00 69.88 91 SER A CA 1
ATOM 731 C C . SER A 1 91 ? -20.163 1.441 20.882 1.00 69.88 91 SER A C 1
ATOM 733 O O . SER A 1 91 ? -21.310 1.855 20.771 1.00 69.88 91 SER A O 1
ATOM 735 N N . GLN A 1 92 ? -19.798 0.592 21.849 1.00 71.94 92 GLN A N 1
ATOM 736 C CA . GLN A 1 92 ? -20.749 0.029 22.821 1.00 71.94 92 GLN A CA 1
ATOM 737 C C . GLN A 1 92 ? -21.416 1.105 23.687 1.00 71.94 92 GLN A C 1
ATOM 739 O O . GLN A 1 92 ? -22.612 1.054 23.932 1.00 71.94 92 GLN A O 1
ATOM 744 N N . SER A 1 93 ? -20.666 2.117 24.135 1.00 63.56 93 SER A N 1
ATOM 745 C CA . SER A 1 93 ? -21.232 3.231 24.912 1.00 63.56 93 SER A CA 1
ATOM 746 C C . SER A 1 93 ? -22.091 4.200 24.088 1.00 63.56 93 SER A C 1
ATOM 748 O O . SER A 1 93 ? -22.731 5.074 24.668 1.00 63.56 93 SER A O 1
ATOM 750 N N . GLN A 1 94 ? -22.064 4.104 22.758 1.00 64.69 94 GLN A N 1
ATOM 751 C CA . GLN A 1 94 ? -22.856 4.935 21.844 1.00 64.69 94 GLN A CA 1
ATOM 752 C C . GLN A 1 94 ? -24.062 4.200 21.258 1.00 64.69 94 GLN A C 1
ATOM 754 O O . GLN A 1 94 ? -24.974 4.849 20.748 1.00 64.69 94 GLN A O 1
ATOM 759 N N . GLU A 1 95 ? -24.082 2.874 21.341 1.00 65.88 95 GLU A N 1
ATOM 760 C CA . GLU A 1 95 ? -25.177 2.041 20.864 1.00 65.88 95 GLU A CA 1
ATOM 761 C C . GLU A 1 95 ? -26.446 2.335 21.684 1.00 65.88 95 GLU A C 1
ATOM 763 O O . GLU A 1 95 ? -26.454 2.229 22.909 1.00 65.88 95 GLU A O 1
ATOM 768 N N . GLY A 1 96 ? -27.509 2.791 21.013 1.00 69.19 96 GLY A N 1
ATOM 769 C CA . GLY A 1 96 ? -28.779 3.153 21.657 1.00 69.19 96 GLY A CA 1
ATOM 770 C C . GLY A 1 96 ? -28.841 4.553 22.284 1.00 69.19 96 GLY A C 1
ATOM 771 O O . GLY A 1 96 ? -29.838 4.867 22.933 1.00 69.19 96 GLY A O 1
ATOM 772 N N . ARG A 1 97 ? -27.828 5.414 22.096 1.00 70.38 97 ARG A N 1
ATOM 773 C CA . ARG A 1 97 ? -27.903 6.816 22.543 1.00 70.38 97 ARG A CA 1
ATOM 774 C C . ARG A 1 97 ? -28.587 7.703 21.506 1.00 70.38 97 ARG A C 1
ATOM 776 O O . ARG A 1 97 ? -28.069 7.884 20.406 1.00 70.38 97 ARG A O 1
ATOM 783 N N . ASP A 1 98 ? -29.693 8.326 21.898 1.00 78.19 98 ASP A N 1
ATOM 784 C CA . ASP A 1 98 ? -30.277 9.451 21.169 1.00 78.19 98 ASP A CA 1
ATOM 785 C C . ASP A 1 98 ? -29.566 10.749 21.586 1.00 78.19 98 ASP A C 1
ATOM 787 O O . ASP A 1 98 ? -29.805 11.325 22.654 1.00 78.19 98 ASP A O 1
ATOM 791 N N . PHE A 1 99 ? -28.637 11.193 20.739 1.00 74.44 99 PHE A N 1
ATOM 792 C CA . PHE A 1 99 ? -27.843 12.399 20.965 1.00 74.44 99 PHE A CA 1
ATOM 793 C C . PHE A 1 99 ? -28.687 13.678 20.987 1.00 74.44 99 PHE A C 1
ATOM 795 O O . PHE A 1 99 ? -28.290 14.656 21.626 1.00 74.44 99 PHE A O 1
ATOM 802 N N . GLU A 1 100 ? -29.828 13.691 20.299 1.00 75.94 100 GLU A N 1
ATOM 803 C CA . GLU A 1 100 ? -30.715 14.847 20.232 1.00 75.94 100 GLU A CA 1
ATOM 804 C C . GLU A 1 100 ? -31.506 14.974 21.537 1.00 75.94 100 GLU A C 1
ATOM 806 O O . GLU A 1 100 ? -31.502 16.040 22.168 1.00 75.94 100 GLU A O 1
ATOM 811 N N . GLN A 1 101 ? -32.039 13.853 22.031 1.00 75.25 101 GLN A N 1
ATOM 812 C CA . GLN A 1 101 ? -32.677 13.780 23.343 1.00 75.25 101 GLN A CA 1
ATOM 813 C C . GLN A 1 101 ? -31.692 14.111 24.479 1.00 75.25 101 GLN A C 1
ATOM 815 O O . GLN A 1 101 ? -32.006 14.921 25.356 1.00 75.25 101 GLN A O 1
ATOM 820 N N . GLU A 1 102 ? -30.475 13.555 24.463 1.00 78.56 102 GLU A N 1
ATOM 821 C CA . GLU A 1 102 ? -29.447 13.870 25.466 1.00 78.56 102 GLU A CA 1
ATOM 822 C C . GLU A 1 102 ? -29.078 15.359 25.479 1.00 78.56 102 GLU A C 1
ATOM 824 O O . GLU A 1 102 ? -28.903 15.953 26.549 1.00 78.56 102 GLU A O 1
ATOM 829 N N . ARG A 1 103 ? -28.939 15.977 24.300 1.00 79.56 103 ARG A N 1
ATOM 830 C CA . ARG A 1 103 ? -28.610 17.402 24.176 1.00 79.56 103 ARG A CA 1
ATOM 831 C C . ARG A 1 103 ? -29.721 18.270 24.755 1.00 79.56 103 ARG A C 1
ATOM 833 O O . ARG A 1 103 ? -29.429 19.218 25.488 1.00 79.56 103 ARG A O 1
ATOM 840 N N . TYR A 1 104 ? -30.973 17.930 24.460 1.00 78.88 104 TYR A N 1
ATOM 841 C CA . TYR A 1 104 ? -32.136 18.639 24.980 1.00 78.88 104 TYR A CA 1
ATOM 842 C C . TYR A 1 104 ? -32.193 18.561 26.514 1.00 78.88 104 TYR A C 1
ATOM 844 O O . TYR A 1 104 ? -32.271 19.596 27.181 1.00 78.88 104 TYR A O 1
ATOM 852 N N . LEU A 1 105 ? -32.026 17.362 27.086 1.00 79.12 105 LEU A N 1
ATOM 853 C CA . LEU A 1 105 ? -32.017 17.137 28.538 1.00 79.12 105 LEU A CA 1
ATOM 854 C C . LEU A 1 105 ? -30.873 17.884 29.242 1.00 79.12 105 LEU A C 1
ATOM 856 O O . LEU A 1 105 ? -31.106 18.557 30.247 1.00 79.12 105 LEU A O 1
ATOM 860 N N . LYS A 1 106 ? -29.651 17.851 28.691 1.00 78.50 106 LYS A N 1
ATOM 861 C CA . LYS A 1 106 ? -28.501 18.606 29.229 1.00 78.50 106 LYS A CA 1
ATOM 862 C C . LYS A 1 106 ? -28.741 20.116 29.211 1.00 78.50 106 LYS A C 1
ATOM 864 O O . LYS A 1 106 ? -28.378 20.803 30.162 1.00 78.50 106 LYS A O 1
ATOM 869 N N . SER A 1 107 ? -29.386 20.640 28.167 1.00 74.19 107 SER A N 1
ATOM 870 C CA . SER A 1 107 ? -29.721 22.068 28.090 1.00 74.19 107 SER A CA 1
ATOM 871 C C . SER A 1 107 ? -30.787 22.497 29.111 1.00 74.19 107 SER A C 1
ATOM 873 O O . SER A 1 107 ? -30.788 23.643 29.557 1.00 74.19 107 SER A O 1
ATOM 875 N N . ALA A 1 108 ? -31.667 21.577 29.520 1.00 73.12 108 ALA A N 1
ATOM 876 C CA . ALA A 1 108 ? -32.735 21.835 30.483 1.00 73.12 108 ALA A CA 1
ATOM 877 C C . ALA A 1 108 ? -32.244 21.854 31.942 1.00 73.12 108 ALA A C 1
ATOM 879 O O . ALA A 1 108 ? -32.781 22.606 32.757 1.00 73.12 108 ALA A O 1
ATOM 880 N N . ILE A 1 109 ? -31.197 21.087 32.264 1.00 69.69 109 ILE A N 1
ATOM 881 C CA . ILE A 1 109 ? -30.595 21.028 33.609 1.00 69.69 109 ILE A CA 1
ATOM 882 C C . ILE A 1 109 ? -30.012 22.391 34.031 1.00 69.69 109 ILE A C 1
ATOM 884 O O . ILE A 1 109 ? -30.063 22.742 35.205 1.00 69.69 109 ILE A O 1
ATOM 888 N N . ASN A 1 110 ? -29.554 23.212 33.079 1.00 59.06 110 ASN A N 1
ATOM 889 C CA . ASN A 1 110 ? -28.918 24.503 33.368 1.00 59.06 110 ASN A CA 1
ATOM 890 C C . ASN A 1 110 ? -29.895 25.688 33.526 1.00 59.06 110 ASN A C 1
ATOM 892 O O . ASN A 1 110 ? -29.462 26.803 33.797 1.00 59.06 110 ASN A O 1
ATOM 896 N N . LYS A 1 111 ? -31.210 25.486 33.351 1.00 56.97 111 LYS A N 1
ATOM 897 C CA . LYS A 1 111 ? -32.201 26.580 33.440 1.00 56.97 111 LYS A CA 1
ATOM 898 C C . LYS A 1 111 ? -32.781 26.797 34.840 1.00 56.97 111 LYS A C 1
ATOM 900 O O . LYS A 1 111 ? -33.319 27.866 35.097 1.00 56.97 111 LYS A O 1
ATOM 905 N N . LYS A 1 112 ? -32.691 25.810 35.740 1.00 54.81 112 LYS A N 1
ATOM 906 C CA . LYS A 1 112 ? -33.280 25.895 37.092 1.00 54.81 112 LYS A CA 1
ATOM 907 C C . LYS A 1 112 ? -32.331 26.418 38.177 1.00 54.81 112 LYS A C 1
ATOM 909 O O . LYS A 1 112 ? -32.808 26.735 39.252 1.00 54.81 112 LYS A O 1
ATOM 914 N N . ALA A 1 113 ? -31.031 26.544 37.906 1.00 54.34 113 ALA A N 1
ATOM 915 C CA . ALA A 1 113 ? -30.037 26.994 38.891 1.00 54.34 113 ALA A CA 1
ATOM 916 C C . ALA A 1 113 ? -29.697 28.500 38.814 1.00 54.34 113 ALA A C 1
ATOM 918 O O . ALA A 1 113 ? -28.743 28.938 39.443 1.00 54.34 113 ALA A O 1
ATOM 919 N N . PHE A 1 114 ? -30.436 29.287 38.022 1.00 49.94 114 PHE A N 1
ATOM 920 C CA . PHE A 1 114 ? -30.182 30.726 37.821 1.00 49.94 114 PHE A CA 1
ATOM 921 C C . PHE A 1 114 ? -31.326 31.630 38.329 1.00 49.94 114 PHE A C 1
ATOM 923 O O . PHE A 1 114 ? -31.300 32.838 38.122 1.00 49.94 114 PHE A O 1
ATOM 930 N N . HIS A 1 115 ? -32.340 31.064 38.989 1.00 48.50 115 HIS A N 1
ATOM 931 C CA . HIS A 1 115 ? -33.464 31.824 39.549 1.00 48.50 115 HIS A CA 1
ATOM 932 C C . HIS A 1 115 ? -33.779 31.402 40.989 1.00 48.50 115 HIS A C 1
ATOM 934 O O . HIS A 1 115 ? -34.901 31.010 41.296 1.00 48.50 115 HIS A O 1
ATOM 940 N N . GLU A 1 116 ? -32.772 31.502 41.849 1.00 43.69 116 GLU A N 1
ATOM 941 C CA . GLU A 1 116 ? -32.908 31.733 43.292 1.00 43.69 116 GLU A CA 1
ATOM 942 C C . GLU A 1 116 ? -31.820 32.734 43.704 1.00 43.69 116 GLU A C 1
ATOM 944 O O . GLU A 1 116 ? -32.098 33.574 44.585 1.00 43.69 116 GLU A O 1
#

pLDDT: mean 77.77, std 15.21, range [35.31, 94.69]

InterPro domains:
  IPR013087 Zinc finger C2H2-type [PS00028] (42-63)

Radius of gyration: 25.98 Å; chains: 1; bounding box: 73×44×65 Å